Protein AF-A0A9X6GC88-F1 (afdb_monomer)

pLDDT: mean 88.32, std 13.6, range [37.97, 96.94]

Organism: Bacillus cereus (NCBI:txid1396)

Structure (mmCIF, N/CA/C/O backbone):
data_AF-A0A9X6GC88-F1
#
_entry.id   AF-A0A9X6GC88-F1
#
loop_
_atom_site.group_PDB
_atom_site.id
_atom_site.type_symbol
_atom_site.label_atom_id
_atom_site.label_alt_id
_atom_site.label_comp_id
_atom_site.label_asym_id
_atom_site.label_entity_id
_atom_site.label_seq_id
_atom_site.pdbx_PDB_ins_code
_atom_site.Cartn_x
_atom_site.Cartn_y
_atom_site.Cartn_z
_atom_site.occupancy
_atom_site.B_iso_or_equiv
_atom_site.auth_seq_id
_atom_site.auth_comp_id
_atom_site.auth_asym_id
_atom_site.auth_atom_id
_atom_site.pdbx_PDB_model_num
ATOM 1 N N . PHE A 1 1 ? 1.383 -7.065 -14.610 1.00 83.56 1 PHE A N 1
ATOM 2 C CA . PHE A 1 1 ? 0.935 -8.259 -13.865 1.00 83.56 1 PHE A CA 1
ATOM 3 C C . PHE A 1 1 ? 1.534 -8.191 -12.474 1.00 83.56 1 PHE A C 1
ATOM 5 O O . PHE A 1 1 ? 2.670 -7.746 -12.369 1.00 83.56 1 PHE A O 1
ATOM 12 N N . TRP A 1 2 ? 0.751 -8.552 -11.460 1.00 91.62 2 TRP A N 1
ATOM 13 C CA . TRP A 1 2 ? 1.152 -8.581 -10.053 1.00 91.62 2 TRP A CA 1
ATOM 14 C C . TRP A 1 2 ? 1.524 -10.014 -9.678 1.00 91.62 2 TRP A C 1
ATOM 16 O O . TRP A 1 2 ? 0.765 -10.924 -10.021 1.00 91.62 2 TRP A O 1
ATOM 26 N N . ASP A 1 3 ? 2.655 -10.211 -9.009 1.00 93.62 3 ASP A N 1
ATOM 27 C CA . ASP A 1 3 ? 2.991 -11.497 -8.398 1.00 93.62 3 ASP A CA 1
ATOM 28 C C . ASP A 1 3 ? 2.508 -11.565 -6.937 1.00 93.62 3 ASP A C 1
ATOM 30 O O . ASP A 1 3 ? 1.935 -10.614 -6.398 1.00 93.62 3 ASP A O 1
ATOM 34 N N . GLU A 1 4 ? 2.653 -12.733 -6.312 1.00 93.69 4 GLU A N 1
ATOM 35 C CA . GLU A 1 4 ? 2.195 -12.937 -4.934 1.00 93.69 4 GLU A CA 1
ATOM 36 C C . GLU A 1 4 ? 2.989 -12.099 -3.921 1.00 93.69 4 GLU A C 1
ATOM 38 O O . GLU A 1 4 ? 2.402 -11.632 -2.940 1.00 93.69 4 GLU A O 1
ATOM 43 N N . ASP A 1 5 ? 4.276 -11.850 -4.184 1.00 94.50 5 ASP A N 1
ATOM 44 C CA . ASP A 1 5 ? 5.159 -11.074 -3.311 1.00 94.50 5 ASP A CA 1
ATOM 45 C C . ASP A 1 5 ? 4.793 -9.586 -3.333 1.00 94.50 5 ASP A C 1
ATOM 47 O O . ASP A 1 5 ? 4.684 -8.956 -2.278 1.00 94.50 5 ASP A O 1
ATOM 51 N N . ASP A 1 6 ? 4.530 -9.022 -4.512 1.00 94.50 6 ASP A N 1
ATOM 52 C CA . ASP A 1 6 ? 4.054 -7.651 -4.675 1.00 94.50 6 ASP A CA 1
ATOM 53 C C . ASP A 1 6 ? 2.706 -7.467 -3.968 1.00 94.50 6 ASP A C 1
ATOM 55 O O . ASP A 1 6 ? 2.499 -6.500 -3.230 1.00 94.50 6 ASP A O 1
ATOM 59 N N . VAL A 1 7 ? 1.788 -8.424 -4.143 1.00 95.50 7 VAL A N 1
ATOM 60 C CA . VAL A 1 7 ? 0.476 -8.395 -3.486 1.00 95.50 7 VAL A CA 1
ATOM 61 C C . VAL A 1 7 ? 0.620 -8.455 -1.965 1.00 95.50 7 VAL A C 1
ATOM 63 O O . VAL A 1 7 ? -0.093 -7.733 -1.262 1.00 95.50 7 VAL A O 1
ATOM 66 N N . TRP A 1 8 ? 1.528 -9.283 -1.446 1.00 95.25 8 TRP A N 1
ATOM 67 C CA . TRP A 1 8 ? 1.810 -9.358 -0.015 1.00 95.25 8 TRP A CA 1
ATOM 68 C C . TRP A 1 8 ? 2.406 -8.048 0.519 1.00 95.25 8 TRP A C 1
ATOM 70 O O . TRP A 1 8 ? 1.904 -7.526 1.514 1.00 95.25 8 TRP A O 1
ATOM 80 N N . ARG A 1 9 ? 3.385 -7.453 -0.176 1.00 95.75 9 ARG A N 1
ATOM 81 C CA . ARG A 1 9 ? 3.997 -6.166 0.211 1.00 95.75 9 ARG A CA 1
ATOM 82 C C . ARG A 1 9 ? 2.986 -5.025 0.243 1.00 95.75 9 ARG A C 1
ATOM 84 O O . ARG A 1 9 ? 3.011 -4.215 1.167 1.00 95.75 9 ARG A O 1
ATOM 91 N N . VAL A 1 10 ? 2.075 -4.963 -0.732 1.00 95.69 10 VAL A N 1
ATOM 92 C CA . VAL A 1 10 ? 1.002 -3.955 -0.748 1.00 95.69 10 VAL A CA 1
ATOM 93 C C . VAL A 1 10 ? 0.053 -4.145 0.436 1.00 95.69 10 VAL A C 1
ATOM 95 O O . VAL A 1 10 ? -0.326 -3.163 1.070 1.00 95.69 10 VAL A O 1
ATOM 98 N N . GLN A 1 11 ? -0.315 -5.387 0.768 1.00 94.00 11 GLN A N 1
ATOM 99 C CA . GLN A 1 11 ? -1.160 -5.677 1.934 1.00 94.00 11 GLN A CA 1
ATOM 100 C C . GLN A 1 11 ? -0.470 -5.316 3.249 1.00 94.00 11 GLN A C 1
ATOM 102 O O . GLN A 1 11 ? -1.084 -4.673 4.095 1.00 94.00 11 GLN A O 1
ATOM 107 N N . GLU A 1 12 ? 0.791 -5.712 3.418 1.00 94.75 12 GLU A N 1
ATOM 108 C CA . GLU A 1 12 ? 1.589 -5.407 4.605 1.00 94.75 12 GLU A CA 1
ATOM 109 C C . GLU A 1 12 ? 1.680 -3.891 4.818 1.00 94.75 12 GLU A C 1
ATOM 111 O O . GLU A 1 12 ? 1.298 -3.387 5.874 1.00 94.75 12 GLU A O 1
ATOM 116 N N . ALA A 1 13 ? 2.094 -3.153 3.787 1.00 94.06 13 ALA A N 1
ATOM 117 C CA . ALA A 1 13 ? 2.225 -1.704 3.852 1.00 94.06 13 ALA A CA 1
ATOM 118 C C . ALA A 1 13 ? 0.865 -1.015 4.080 1.00 94.06 13 ALA A C 1
ATOM 120 O O . ALA A 1 13 ? 0.749 -0.079 4.876 1.00 94.06 13 ALA A O 1
ATOM 121 N N . TRP A 1 14 ? -0.208 -1.528 3.464 1.00 93.44 14 TRP A N 1
ATOM 122 C CA . TRP A 1 14 ? -1.561 -1.048 3.733 1.0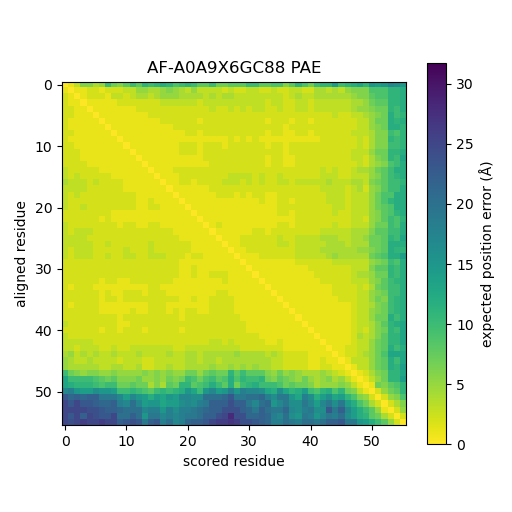0 93.44 14 TRP A CA 1
ATOM 123 C C . TRP A 1 14 ? -1.996 -1.296 5.185 1.00 93.44 14 TRP A C 1
ATOM 125 O O . TRP A 1 14 ? -2.641 -0.440 5.784 1.00 93.44 14 TRP A O 1
ATOM 135 N N . ASN A 1 15 ? -1.642 -2.429 5.782 1.00 89.69 15 ASN A N 1
ATOM 136 C CA . ASN A 1 15 ? -1.974 -2.721 7.178 1.00 89.69 15 ASN A CA 1
ATOM 137 C C . ASN A 1 15 ? -1.117 -1.901 8.160 1.00 89.69 15 ASN A C 1
ATOM 139 O O . ASN A 1 15 ? -1.584 -1.557 9.242 1.00 89.69 15 ASN A O 1
ATOM 143 N N . ASN A 1 16 ? 0.085 -1.495 7.745 1.00 91.50 16 ASN A N 1
ATOM 144 C CA . ASN A 1 16 ? 0.981 -0.590 8.479 1.00 91.50 16 ASN A CA 1
ATOM 145 C C . ASN A 1 16 ? 0.614 0.895 8.353 1.00 91.50 16 ASN A C 1
ATOM 147 O O . ASN A 1 16 ? 1.380 1.784 8.721 1.00 91.50 16 ASN A O 1
ATOM 151 N N . ASN A 1 17 ? -0.581 1.175 7.854 1.00 90.06 17 ASN A N 1
ATOM 152 C CA . ASN A 1 17 ? -1.115 2.503 7.646 1.00 90.06 17 ASN A CA 1
ATOM 153 C C . ASN A 1 17 ? -0.429 3.369 6.570 1.00 90.06 17 ASN A C 1
ATOM 155 O O . ASN A 1 17 ? -0.752 4.552 6.452 1.00 90.06 17 ASN A O 1
ATOM 159 N N . GLU A 1 18 ? 0.419 2.801 5.714 1.00 93.19 18 GLU A N 1
ATOM 160 C CA . GLU A 1 18 ? 1.097 3.560 4.657 1.00 93.19 18 GLU A CA 1
ATOM 161 C C . GLU A 1 18 ? 0.103 4.092 3.610 1.00 93.19 18 GLU A C 1
ATOM 163 O O . GLU A 1 18 ? -0.948 3.493 3.353 1.00 93.19 18 GLU A O 1
ATOM 168 N N . SER A 1 19 ? 0.408 5.251 3.019 1.00 93.50 19 SER A N 1
ATOM 169 C CA . SER A 1 19 ? -0.412 5.836 1.953 1.00 93.50 19 SER A CA 1
ATOM 170 C C . SER A 1 19 ? -0.150 5.137 0.619 1.00 93.50 19 SER A C 1
ATOM 172 O O . SER A 1 19 ? 0.933 4.607 0.389 1.00 93.50 19 SER A O 1
ATOM 174 N N . VAL A 1 20 ? -1.111 5.193 -0.307 1.00 94.50 20 VAL A N 1
ATOM 175 C CA . VAL A 1 20 ? -0.967 4.615 -1.658 1.00 94.50 20 VAL A CA 1
ATOM 176 C C . VAL A 1 20 ? 0.298 5.124 -2.368 1.00 94.50 20 VAL A C 1
ATOM 178 O O . VAL A 1 20 ? 0.997 4.349 -3.014 1.00 94.50 20 VAL A O 1
ATOM 181 N N . PHE A 1 21 ? 0.645 6.401 -2.180 1.00 95.62 21 PHE A N 1
ATOM 182 C CA . PHE A 1 21 ? 1.865 6.999 -2.727 1.00 95.62 21 PHE A CA 1
ATOM 183 C C . PHE A 1 21 ? 3.145 6.418 -2.119 1.00 95.62 21 PHE A C 1
ATOM 185 O O . PHE A 1 21 ? 4.100 6.167 -2.851 1.00 95.62 21 PHE A O 1
ATOM 192 N N . ALA A 1 22 ? 3.178 6.213 -0.799 1.00 95.94 22 ALA A N 1
ATOM 193 C CA . ALA A 1 22 ? 4.328 5.616 -0.122 1.00 95.94 22 ALA A CA 1
ATOM 194 C C . ALA A 1 22 ? 4.521 4.156 -0.554 1.00 95.94 22 ALA A C 1
ATOM 196 O O . ALA A 1 22 ? 5.637 3.747 -0.867 1.00 95.94 22 ALA A O 1
ATOM 197 N N . ILE A 1 23 ? 3.417 3.411 -0.666 1.00 95.94 23 ILE A N 1
ATOM 198 C CA . ILE A 1 23 ? 3.421 2.034 -1.163 1.00 95.94 23 ILE A CA 1
ATOM 199 C C . ILE A 1 23 ? 3.964 1.999 -2.594 1.00 95.94 23 ILE A C 1
ATOM 201 O O . ILE A 1 23 ? 4.914 1.267 -2.850 1.00 95.94 23 ILE A O 1
ATOM 205 N N . GLY A 1 24 ? 3.429 2.826 -3.501 1.00 96.44 24 GLY A N 1
ATOM 206 C CA . GLY A 1 24 ? 3.890 2.903 -4.893 1.00 96.44 24 GLY A CA 1
ATOM 207 C C . GLY A 1 24 ? 5.385 3.199 -5.006 1.00 96.44 24 GLY A C 1
ATOM 208 O 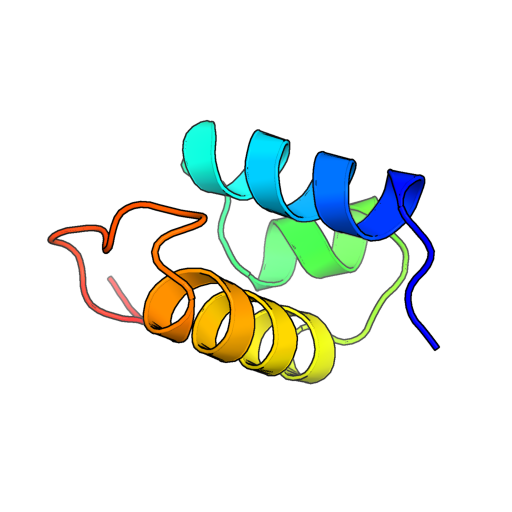O . GLY A 1 24 ? 6.097 2.489 -5.709 1.00 96.44 24 GLY A O 1
ATOM 209 N N . GLN A 1 25 ? 5.896 4.160 -4.230 1.00 95.62 25 GLN A N 1
ATOM 210 C CA . GLN A 1 25 ? 7.335 4.443 -4.181 1.00 95.62 25 GLN A CA 1
ATOM 211 C C . GLN A 1 25 ? 8.158 3.250 -3.678 1.00 95.62 25 GLN A C 1
ATOM 213 O O . GLN A 1 25 ? 9.220 2.968 -4.224 1.00 95.62 25 GLN A O 1
ATOM 218 N N . ARG A 1 26 ? 7.676 2.534 -2.656 1.00 93.00 26 ARG A N 1
ATOM 219 C CA . ARG A 1 26 ? 8.386 1.400 -2.046 1.00 93.00 26 ARG A CA 1
ATOM 220 C C . ARG A 1 26 ? 8.537 0.207 -2.990 1.00 93.00 26 ARG A C 1
ATOM 222 O O . ARG A 1 26 ? 9.541 -0.493 -2.898 1.00 93.00 26 ARG A O 1
ATOM 229 N N . ILE A 1 27 ? 7.549 -0.039 -3.847 1.00 93.75 27 ILE A N 1
ATOM 230 C CA . ILE A 1 27 ? 7.556 -1.163 -4.799 1.00 93.75 27 ILE A CA 1
ATOM 231 C C . ILE A 1 27 ? 7.827 -0.730 -6.246 1.00 93.75 27 ILE A C 1
ATOM 233 O O . ILE A 1 27 ? 7.626 -1.522 -7.161 1.00 93.75 27 ILE A O 1
ATOM 237 N N . GLU A 1 28 ? 8.256 0.519 -6.451 1.00 94.75 28 GLU A N 1
ATOM 238 C CA . GLU A 1 28 ? 8.557 1.095 -7.769 1.00 94.75 28 GLU A CA 1
ATOM 239 C C . GLU A 1 28 ? 7.384 0.966 -8.767 1.00 94.75 28 GLU A C 1
ATOM 241 O O . GLU A 1 28 ? 7.556 0.615 -9.936 1.00 94.75 28 GLU A O 1
ATOM 246 N N . ARG A 1 29 ? 6.161 1.249 -8.294 1.00 95.31 29 ARG A N 1
ATOM 247 C CA . ARG A 1 29 ? 4.911 1.199 -9.071 1.00 95.31 29 ARG A CA 1
ATOM 248 C C . ARG A 1 29 ? 4.170 2.523 -9.068 1.00 95.31 29 ARG A C 1
ATOM 250 O O . ARG A 1 29 ? 4.293 3.329 -8.145 1.00 95.31 29 ARG A O 1
ATOM 257 N N . ASP A 1 30 ? 3.338 2.701 -10.089 1.00 96.75 30 ASP A N 1
ATOM 258 C CA . ASP A 1 30 ? 2.442 3.843 -10.157 1.00 96.75 30 ASP A CA 1
ATOM 259 C C . ASP A 1 30 ? 1.391 3.770 -9.022 1.00 96.75 30 ASP A C 1
ATOM 261 O O . ASP A 1 30 ? 0.772 2.716 -8.820 1.00 96.75 30 ASP A O 1
ATOM 265 N N . PRO A 1 31 ? 1.175 4.854 -8.253 1.00 95.81 31 PRO A N 1
ATOM 266 C CA . PRO A 1 31 ? 0.162 4.896 -7.201 1.00 95.81 31 PRO A CA 1
ATOM 267 C C . PRO A 1 31 ? -1.253 4.530 -7.678 1.00 95.81 31 PRO A C 1
ATOM 269 O O . PRO A 1 31 ? -2.012 3.939 -6.909 1.00 95.81 31 PRO A O 1
ATOM 272 N N . ASP A 1 32 ? -1.613 4.814 -8.929 1.00 96.44 32 ASP A N 1
ATOM 273 C CA . ASP A 1 3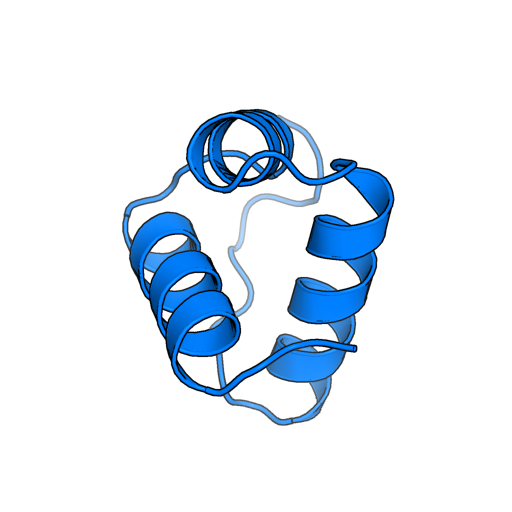2 ? -2.922 4.468 -9.485 1.00 96.44 32 ASP A CA 1
ATOM 274 C C . ASP A 1 32 ? -3.068 2.947 -9.648 1.00 96.44 32 ASP A C 1
ATOM 276 O 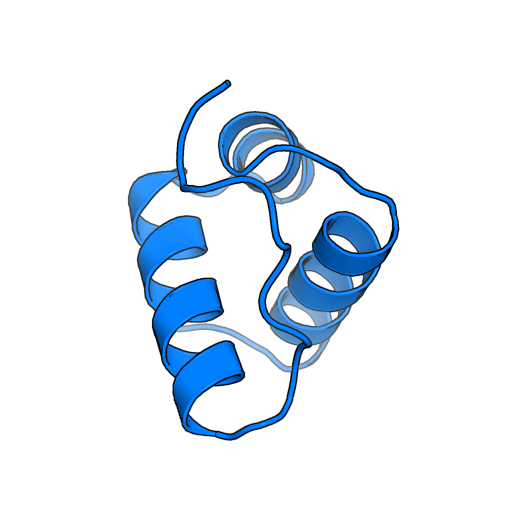O . ASP A 1 32 ? -4.120 2.380 -9.333 1.00 96.44 32 ASP A O 1
ATOM 280 N N . GLU A 1 33 ? -2.001 2.247 -10.051 1.00 96.94 33 GLU A N 1
ATOM 281 C CA . GLU A 1 33 ? -1.985 0.779 -10.094 1.00 96.94 33 GLU A CA 1
ATOM 282 C C . GLU A 1 33 ? -2.153 0.182 -8.688 1.00 96.94 33 GLU A C 1
ATOM 284 O O . GLU A 1 33 ? -2.909 -0.779 -8.500 1.00 96.94 33 GLU A O 1
ATOM 289 N N . VAL A 1 34 ? -1.490 0.769 -7.686 1.00 96.50 34 VAL A N 1
ATOM 290 C CA . VAL A 1 34 ? -1.623 0.359 -6.280 1.00 96.50 34 VAL A CA 1
ATOM 291 C C . VAL A 1 34 ? -3.052 0.592 -5.782 1.00 96.50 34 VAL A C 1
ATOM 293 O O . VAL A 1 34 ? -3.628 -0.285 -5.134 1.00 96.50 34 VAL A O 1
ATOM 296 N N . ALA A 1 35 ? -3.663 1.734 -6.113 1.00 95.31 35 ALA A N 1
ATOM 297 C CA . ALA A 1 35 ? -5.049 2.027 -5.759 1.00 95.31 35 ALA A CA 1
ATOM 298 C C . ALA A 1 35 ? -6.012 0.988 -6.353 1.00 95.31 35 ALA A C 1
ATOM 300 O O . ALA A 1 35 ? -6.881 0.475 -5.642 1.00 95.31 35 ALA A O 1
ATOM 301 N N . LEU A 1 36 ? -5.833 0.625 -7.628 1.00 95.81 36 LEU A N 1
ATOM 302 C CA . LEU A 1 36 ? -6.633 -0.410 -8.289 1.00 95.81 36 LEU A CA 1
ATOM 303 C C . LEU A 1 36 ? -6.489 -1.775 -7.603 1.00 95.81 36 LEU A C 1
ATOM 305 O O . LEU A 1 36 ? -7.497 -2.456 -7.381 1.00 95.81 36 LEU A O 1
ATOM 309 N N . LEU A 1 37 ? -5.267 -2.162 -7.224 1.00 95.62 37 LEU A N 1
ATOM 310 C CA . LEU A 1 37 ? -5.028 -3.404 -6.491 1.00 95.62 37 LEU A CA 1
ATOM 311 C C . LEU A 1 37 ? -5.716 -3.387 -5.120 1.00 95.62 37 LEU A C 1
ATOM 313 O O . LEU A 1 37 ? -6.405 -4.342 -4.769 1.00 95.62 37 LEU A O 1
ATOM 317 N N . LEU A 1 38 ? -5.600 -2.299 -4.358 1.00 94.56 38 LEU A N 1
ATOM 318 C CA . LEU A 1 38 ? -6.263 -2.167 -3.057 1.00 94.56 38 LEU A CA 1
ATOM 319 C C . LEU A 1 38 ? -7.791 -2.259 -3.181 1.00 94.56 38 LEU A C 1
ATOM 321 O O . LEU A 1 38 ? -8.435 -2.946 -2.386 1.00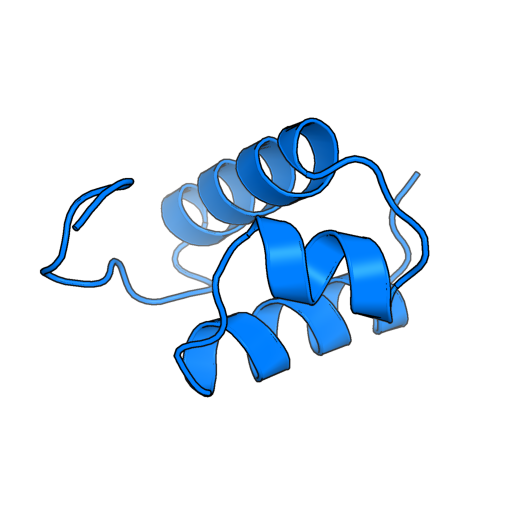 94.56 38 LEU A O 1
ATOM 325 N N . MET A 1 39 ? -8.387 -1.643 -4.207 1.00 93.25 39 MET A N 1
ATOM 326 C CA . MET A 1 39 ? -9.826 -1.768 -4.477 1.00 93.25 39 MET A 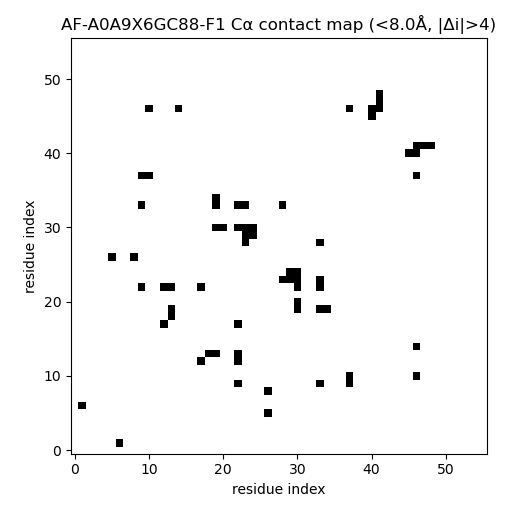CA 1
ATOM 327 C C . MET A 1 39 ? -10.238 -3.211 -4.804 1.00 93.25 39 MET A C 1
ATOM 329 O O . MET A 1 39 ? -11.307 -3.665 -4.387 1.00 93.25 39 MET A O 1
ATOM 333 N N . ASP A 1 40 ? -9.424 -3.949 -5.559 1.00 94.62 40 ASP A N 1
ATOM 334 C CA . ASP A 1 40 ? -9.650 -5.370 -5.833 1.00 94.62 40 ASP A CA 1
ATOM 335 C C . ASP A 1 40 ? -9.541 -6.230 -4.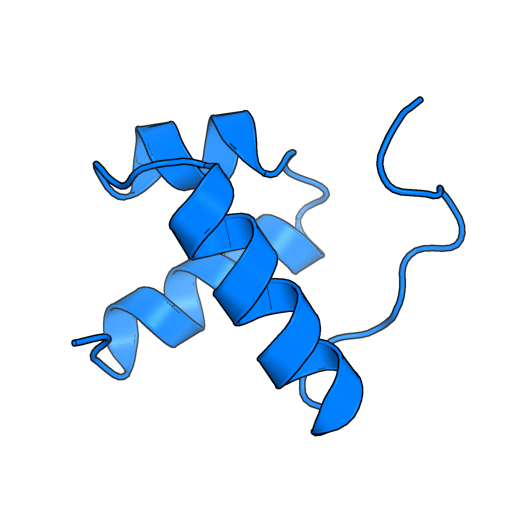562 1.00 94.62 40 ASP A C 1
ATOM 337 O O . ASP A 1 40 ? -10.459 -6.995 -4.253 1.00 94.62 40 ASP A O 1
ATOM 341 N N . LEU A 1 41 ? -8.482 -6.044 -3.771 1.00 93.31 41 LEU A N 1
ATOM 342 C CA . LEU A 1 41 ? -8.269 -6.755 -2.509 1.00 93.31 41 LEU A CA 1
ATOM 343 C C . LEU A 1 41 ? -9.396 -6.492 -1.501 1.00 93.31 41 LEU A C 1
ATOM 345 O O . LEU A 1 41 ? -9.881 -7.431 -0.869 1.00 93.31 41 LEU A O 1
ATOM 349 N N . ALA A 1 42 ? -9.865 -5.246 -1.391 1.00 91.56 42 ALA A N 1
ATOM 350 C CA . ALA A 1 42 ? -10.972 -4.880 -0.511 1.00 91.56 42 ALA A CA 1
ATOM 351 C C . AL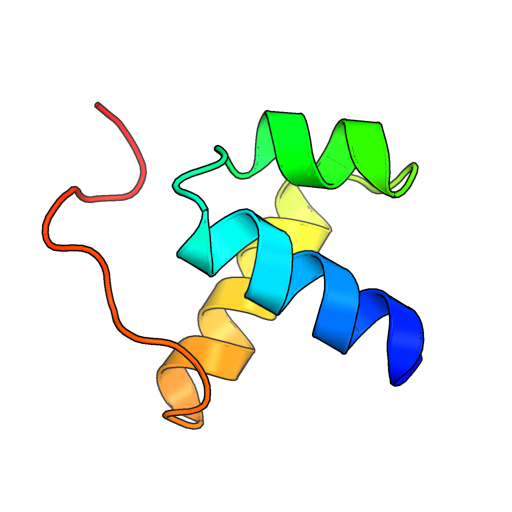A A 1 42 ? -12.298 -5.518 -0.953 1.00 91.56 42 ALA A C 1
ATOM 353 O O . ALA A 1 42 ? -13.066 -5.990 -0.115 1.00 91.56 42 ALA A O 1
ATOM 354 N N . ARG A 1 43 ? -12.575 -5.584 -2.266 1.00 92.00 43 ARG A N 1
ATOM 355 C CA . ARG A 1 43 ? -13.758 -6.290 -2.802 1.00 92.00 43 ARG A CA 1
ATOM 356 C C . ARG A 1 43 ? -13.712 -7.789 -2.518 1.00 92.00 43 ARG A C 1
ATOM 358 O O . ARG A 1 43 ? -14.754 -8.386 -2.271 1.00 92.00 43 ARG A O 1
ATOM 365 N N . LYS A 1 44 ? -12.516 -8.377 -2.526 1.00 93.06 44 LYS A N 1
ATOM 366 C CA . LYS A 1 44 ? -12.277 -9.789 -2.197 1.00 93.06 44 LYS A CA 1
ATOM 367 C C . LYS A 1 44 ? -12.231 -10.067 -0.689 1.00 93.06 44 LYS A C 1
ATOM 369 O O . LYS A 1 44 ? -12.044 -11.217 -0.308 1.00 93.06 44 LYS A O 1
ATOM 374 N N . GLY A 1 45 ? -12.360 -9.044 0.163 1.00 89.56 45 GLY A N 1
ATOM 375 C CA . GLY A 1 45 ? -12.257 -9.187 1.618 1.00 89.56 45 GLY A CA 1
ATOM 376 C C . GLY A 1 45 ? -10.859 -9.581 2.106 1.00 89.56 45 GLY A C 1
ATOM 377 O O . GLY A 1 45 ? -10.730 -10.139 3.189 1.00 89.56 45 GLY A O 1
ATOM 378 N N . ARG A 1 46 ? -9.813 -9.329 1.305 1.00 89.81 46 ARG A N 1
ATOM 379 C CA . ARG A 1 46 ? -8.416 -9.657 1.646 1.00 89.81 46 ARG A CA 1
ATOM 380 C C . ARG A 1 46 ? -7.716 -8.580 2.470 1.00 89.81 46 ARG A C 1
ATOM 382 O O . ARG A 1 46 ? -6.668 -8.851 3.039 1.00 89.81 46 ARG A O 1
ATOM 389 N N . ILE A 1 47 ? -8.278 -7.376 2.508 1.00 86.94 47 ILE A N 1
ATOM 390 C CA . ILE A 1 47 ? -7.826 -6.272 3.355 1.00 86.94 47 ILE A CA 1
ATOM 391 C C . ILE A 1 47 ? -9.034 -5.603 3.998 1.00 86.94 47 ILE A C 1
ATOM 393 O O . ILE A 1 47 ? -10.122 -5.571 3.411 1.00 86.94 47 ILE A O 1
ATOM 397 N N . GLU A 1 48 ? -8.833 -5.034 5.181 1.00 78.25 48 GLU A N 1
ATOM 398 C CA . GLU A 1 48 ? -9.861 -4.233 5.831 1.00 78.25 48 GLU A CA 1
ATOM 399 C C . GLU A 1 48 ? -9.953 -2.842 5.197 1.00 78.25 48 GLU A C 1
ATOM 401 O O . GLU A 1 48 ? -8.953 -2.203 4.839 1.00 78.25 48 GLU A O 1
ATOM 406 N N . LYS A 1 49 ? -11.190 -2.358 5.060 1.00 69.25 49 LYS A N 1
ATOM 407 C CA . LYS A 1 49 ? -11.442 -0.974 4.667 1.00 69.25 49 LYS A CA 1
ATOM 408 C C . LYS A 1 49 ? -11.082 -0.083 5.846 1.00 69.25 49 LYS A C 1
ATOM 410 O O . LYS A 1 49 ? -11.680 -0.200 6.912 1.00 69.25 49 LYS A O 1
ATOM 415 N N . ARG A 1 50 ? -10.135 0.828 5.646 1.00 75.00 50 ARG A N 1
ATOM 416 C CA . ARG A 1 50 ? -9.828 1.838 6.656 1.00 75.00 50 ARG A CA 1
ATOM 417 C C . ARG A 1 50 ? -10.986 2.837 6.754 1.00 75.00 50 ARG A C 1
ATOM 419 O O . ARG A 1 50 ? -11.608 3.175 5.751 1.00 75.00 50 ARG A O 1
ATOM 426 N N . VAL A 1 51 ? -11.273 3.293 7.977 1.00 64.81 51 VAL A N 1
ATOM 427 C CA . VAL A 1 51 ? -12.348 4.266 8.287 1.00 64.81 51 VAL A CA 1
ATOM 428 C C . VAL A 1 51 ? -12.036 5.657 7.715 1.00 64.81 51 VAL A C 1
ATOM 430 O O . VAL A 1 51 ? -12.933 6.463 7.482 1.00 64.81 51 VAL A O 1
ATOM 433 N N . ILE A 1 52 ? -10.761 5.922 7.441 1.00 58.66 52 ILE A N 1
ATOM 434 C CA . ILE A 1 52 ? -10.288 7.106 6.732 1.00 58.66 52 ILE A CA 1
ATOM 435 C C . ILE A 1 52 ? -10.484 6.851 5.235 1.00 58.66 52 ILE A C 1
ATOM 437 O O . ILE A 1 52 ? -9.910 5.907 4.689 1.00 58.66 52 ILE A O 1
ATOM 441 N N . GLY A 1 53 ? -11.330 7.653 4.584 1.00 55.88 53 GLY A N 1
ATOM 442 C CA . GLY A 1 53 ? -11.491 7.622 3.129 1.00 55.88 53 GLY A CA 1
ATOM 443 C C . GLY A 1 53 ? -10.155 7.839 2.412 1.00 55.88 53 GLY A C 1
ATOM 444 O O . GLY A 1 53 ? -9.174 8.250 3.028 1.00 55.88 53 GLY A O 1
ATOM 445 N N . LEU A 1 54 ? -10.109 7.546 1.1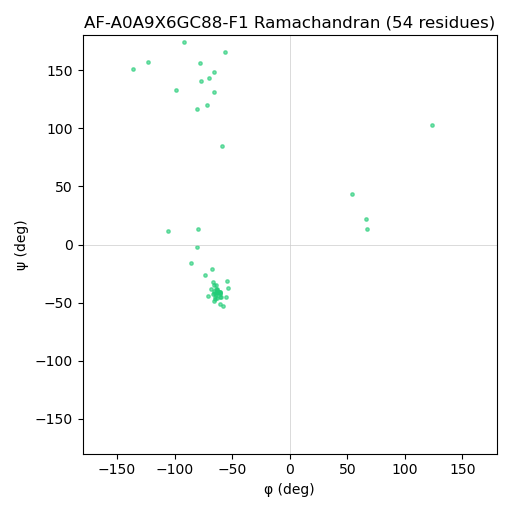08 1.00 53.25 54 LEU A N 1
ATOM 446 C CA . LEU A 1 54 ? -8.960 7.834 0.240 1.00 53.25 54 LEU A CA 1
ATOM 447 C C . LEU A 1 54 ? -8.673 9.351 0.253 1.00 53.25 54 LEU A C 1
ATOM 449 O O . LEU A 1 54 ? -9.177 10.081 -0.594 1.00 53.25 54 LEU A O 1
ATOM 453 N N . GLY A 1 55 ? -7.920 9.820 1.246 1.00 46.50 55 GLY A N 1
ATOM 454 C CA . GLY A 1 55 ? -7.642 11.232 1.494 1.00 46.50 55 GLY A CA 1
ATOM 455 C C . GLY A 1 55 ? -8.051 11.681 2.898 1.00 46.50 55 GLY A C 1
ATOM 456 O O . GLY A 1 55 ? -9.224 11.944 3.162 1.00 46.50 55 GLY A O 1
ATOM 457 N N . ALA A 1 56 ? -7.050 11.817 3.765 1.00 37.97 56 ALA A N 1
ATOM 458 C CA . ALA A 1 56 ? -7.000 12.811 4.831 1.00 37.97 56 ALA A CA 1
ATOM 459 C C . ALA A 1 56 ? -5.626 13.483 4.763 1.00 37.97 56 ALA A C 1
ATOM 461 O O . ALA A 1 56 ? -4.648 12.748 4.481 1.00 37.97 56 ALA A O 1
#

Solvent-accessible surface area (backbone atoms only — not comparable to full-atom values): 3480 Å² total; per-residue (Å²): 136,84,54,72,67,59,53,47,52,52,49,52,39,51,74,71,68,50,50,53,61,57,48,11,64,75,70,77,45,59,37,68,61,44,47,53,49,51,55,52,34,43,74,71,66,75,45,83,82,66,92,68,59,102,75,129

Foldseek 3Di:
DDDPVLLVLLQVCVVVVHALVRSCVVVVHDSVVSVVSVVVCVVVVNHDDDPDPNDD

Mean predicted aligned error: 4.51 Å

Radius of gyration: 10.26 Å; Cα contacts (8 Å, |Δi|>4): 34; chains: 1; bounding box: 22×26×22 Å

Secondary structure (DSSP, 8-state):
---HHHHHHHHHHHHTT--HHHHHHHTT--HHHHHHHHHHHHHTTSSPPPSS-S--

Sequence (56 aa):
FWDEDDVWRVQEAWNNNESVFAIGQRIERDPDEVALLLMDLARKGRIEKRVIGLGA

Nearest PDB structures (foldseek):
  7bhy-assembly1_A  TM=7.339E-01  e=9.081E-02  Bacillus subtilis subsp. subtilis str. 168
  5z4z-assembly1_A  TM=6.681E-01  e=3.926E-01  unclassified
  3c57-assembly1_A  TM=7.417E-01  e=9.327E-01  Mycobacterium tuberculosis
  5z4z-assembly2_C-2  TM=6.687E-01  e=9.327E-01  unclassified
  5z4y-assembly1_B  TM=6.525E-01  e=7.147E-01  unclassified